Protein AF-A0A2L2XV69-F1 (afdb_monomer_lite)

pLDDT: mean 74.47, std 13.41, range [48.94, 95.75]

Secondary structure (DSSP, 8-state):
-HHHHHHHHHHT--THHHHHHHT--TTSBTTTB-S--TT--S----GGGSPGGG-------GGGS----

InterPro domains:
  IPR001506 Peptidase M12A [PS51864] (42-69)
  IPR024079 Metallopeptidase, catalytic domain superfamily [G3DSA:3.40.390.10] (8-69)

Organism: Parasteatoda tepidariorum (NCBI:txid114398)

Sequence (69 aa):
VVILAVLIVTACGDNAEERRLAMQNPDLLEGDIIGIDSTDRNAIPHKANRWPNKKVPYIIEGSLWDKKK

Structure (mmCIF, N/CA/C/O backbone):
data_AF-A0A2L2XV69-F1
#
_entry.id   AF-A0A2L2XV69-F1
#
loop_
_atom_site.group_PDB
_atom_site.id
_atom_site.type_symbol
_atom_site.label_atom_id
_atom_site.label_alt_id
_atom_site.label_comp_id
_atom_site.label_asym_id
_atom_site.label_entity_id
_atom_site.label_seq_id
_atom_site.pdbx_PDB_ins_code
_atom_site.Cartn_x
_atom_site.Cartn_y
_atom_site.Cartn_z
_atom_site.occupancy
_atom_site.B_iso_or_equiv
_atom_site.auth_seq_id
_atom_site.auth_comp_id
_atom_site.auth_asym_id
_atom_site.auth_atom_id
_atom_site.pdbx_PDB_model_num
ATOM 1 N N . VAL A 1 1 ? -4.484 38.320 -31.474 1.00 56.16 1 VAL A N 1
ATOM 2 C CA . VAL A 1 1 ? -4.442 36.852 -31.699 1.00 56.16 1 VAL A CA 1
ATOM 3 C C . VAL A 1 1 ? -3.285 36.198 -30.944 1.00 56.16 1 VAL A C 1
ATOM 5 O O . VAL A 1 1 ? -3.556 35.339 -30.121 1.00 56.16 1 VAL A O 1
ATOM 8 N N . VAL A 1 2 ? -2.034 36.656 -31.105 1.00 53.41 2 VAL A N 1
ATOM 9 C CA . VAL A 1 2 ? -0.861 36.107 -30.378 1.00 53.41 2 VAL A CA 1
ATOM 10 C C . VAL A 1 2 ? -0.978 36.245 -28.852 1.00 53.41 2 VAL A C 1
ATOM 12 O O . VAL A 1 2 ? -0.726 35.293 -28.126 1.00 53.41 2 VAL A O 1
ATOM 15 N N . ILE A 1 3 ? -1.451 37.397 -28.364 1.00 57.25 3 ILE A N 1
ATOM 16 C CA . ILE A 1 3 ? -1.597 37.668 -26.920 1.00 57.25 3 ILE A CA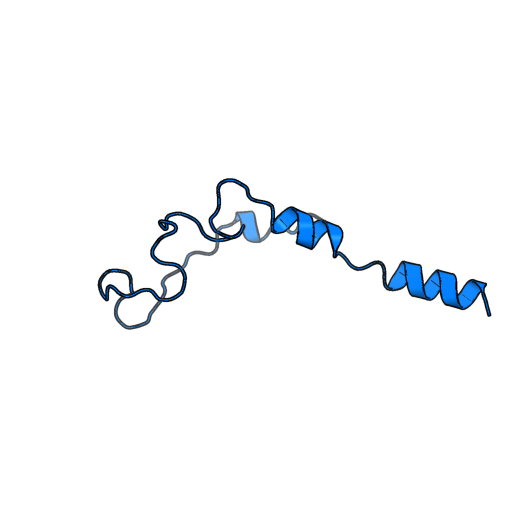 1
ATOM 17 C C . ILE A 1 3 ? -2.612 36.718 -26.256 1.00 57.25 3 ILE A C 1
ATOM 19 O O . ILE A 1 3 ? -2.399 36.274 -25.134 1.00 57.25 3 ILE A O 1
ATOM 23 N N . LEU A 1 4 ? -3.684 36.348 -26.967 1.00 53.16 4 LEU A N 1
ATOM 24 C CA . LEU A 1 4 ? -4.693 35.414 -26.458 1.00 53.16 4 LEU A CA 1
ATOM 25 C C . LEU A 1 4 ? -4.135 33.985 -26.360 1.00 53.16 4 LEU A C 1
ATOM 27 O O . LEU A 1 4 ? -4.399 33.297 -25.383 1.00 53.16 4 LEU A O 1
ATOM 31 N N . ALA A 1 5 ? -3.319 33.563 -27.332 1.00 56.22 5 ALA A N 1
ATOM 32 C CA . ALA A 1 5 ? -2.671 32.252 -27.312 1.00 56.22 5 ALA A CA 1
ATOM 33 C C . ALA A 1 5 ? -1.663 32.117 -26.156 1.00 56.22 5 ALA A C 1
ATOM 35 O O . ALA A 1 5 ? -1.625 31.079 -25.504 1.00 56.22 5 ALA A O 1
ATOM 36 N N . VAL A 1 6 ? -0.903 33.176 -25.848 1.00 58.53 6 VAL A N 1
ATOM 37 C CA . VAL A 1 6 ? 0.039 33.194 -24.711 1.00 58.53 6 VAL A CA 1
ATOM 38 C C . VAL A 1 6 ? -0.696 33.078 -23.370 1.00 58.53 6 VAL A C 1
ATOM 40 O O . VAL A 1 6 ? -0.282 32.300 -22.517 1.00 58.53 6 VAL A O 1
ATOM 43 N N . LEU A 1 7 ? -1.823 33.779 -23.201 1.00 54.97 7 LEU A N 1
ATOM 44 C CA . LEU A 1 7 ? -2.630 33.701 -21.976 1.00 54.97 7 LEU A CA 1
ATOM 45 C C . LEU A 1 7 ? -3.263 32.316 -21.766 1.00 54.97 7 LEU A C 1
ATOM 47 O O . LEU A 1 7 ? -3.320 31.844 -20.634 1.00 54.97 7 LEU A O 1
ATOM 51 N N . ILE A 1 8 ? -3.695 31.647 -22.843 1.00 56.19 8 ILE A N 1
ATOM 52 C CA . ILE A 1 8 ? -4.230 30.277 -22.776 1.00 56.19 8 ILE A CA 1
ATOM 53 C C . ILE A 1 8 ? -3.129 29.287 -22.372 1.00 56.19 8 ILE A C 1
ATOM 55 O O . ILE A 1 8 ? -3.356 28.462 -21.496 1.00 56.19 8 ILE A O 1
ATOM 59 N N . VAL A 1 9 ? -1.919 29.400 -22.933 1.00 56.94 9 VAL A N 1
ATOM 60 C CA . VAL A 1 9 ? -0.784 28.524 -22.580 1.00 56.94 9 VAL A CA 1
ATOM 61 C C . VAL A 1 9 ? -0.367 28.687 -21.114 1.00 56.94 9 VAL A C 1
ATOM 63 O O . VAL A 1 9 ? -0.063 27.695 -20.461 1.00 56.94 9 VAL A O 1
ATOM 66 N N . THR A 1 10 ? -0.396 29.906 -20.566 1.00 57.00 10 THR A N 1
ATOM 67 C CA . THR A 1 10 ? -0.107 30.139 -19.139 1.00 57.00 10 THR A CA 1
ATOM 68 C C . THR A 1 10 ? -1.224 29.631 -18.220 1.00 57.00 10 THR A C 1
ATOM 70 O O . THR A 1 10 ? -0.929 29.110 -17.149 1.00 57.00 10 THR A O 1
ATOM 73 N N . ALA A 1 11 ? -2.495 29.731 -18.625 1.00 55.41 11 ALA A N 1
ATOM 74 C CA . ALA A 1 11 ? -3.623 29.195 -17.855 1.00 55.41 11 ALA A CA 1
ATOM 75 C C . ALA A 1 11 ? -3.733 27.657 -17.926 1.00 55.41 11 ALA A C 1
ATOM 77 O O . ALA A 1 11 ? -4.302 27.043 -17.028 1.00 55.41 11 ALA A O 1
ATOM 78 N N . CYS A 1 12 ? -3.171 27.046 -18.973 1.00 55.91 12 CYS A N 1
ATOM 79 C CA . CYS A 1 12 ? -3.009 25.600 -19.145 1.00 55.91 12 CYS A CA 1
ATOM 80 C C . CYS A 1 12 ? -1.624 25.103 -18.698 1.00 55.91 12 CYS A C 1
ATOM 82 O O . CYS A 1 12 ? -1.216 24.014 -19.097 1.00 55.91 12 CYS A O 1
ATOM 84 N N . GLY A 1 13 ? -0.883 25.909 -17.923 1.00 54.72 13 GLY A N 1
ATOM 85 C CA . GLY A 1 13 ? 0.372 25.532 -17.276 1.00 54.72 13 GLY A CA 1
ATOM 86 C C . GLY A 1 13 ? 0.112 24.458 -16.231 1.00 54.72 13 GLY A C 1
ATOM 87 O O . GLY A 1 13 ? 0.051 24.735 -15.038 1.00 54.72 13 GLY A O 1
ATOM 88 N N . ASP A 1 14 ? -0.110 23.253 -16.738 1.00 61.38 14 ASP A N 1
ATOM 89 C CA . ASP A 1 14 ? -0.435 22.052 -16.009 1.00 61.38 14 ASP A CA 1
ATOM 90 C C . ASP A 1 14 ? 0.649 21.756 -14.980 1.00 61.38 14 ASP A C 1
ATOM 92 O O . ASP A 1 14 ? 1.852 21.839 -15.239 1.00 61.38 14 ASP A O 1
ATOM 96 N N . ASN A 1 15 ? 0.186 21.283 -13.833 1.00 64.94 15 ASN A N 1
ATOM 97 C CA . ASN A 1 15 ? 0.915 20.777 -12.673 1.00 64.94 15 ASN A CA 1
ATOM 98 C C . ASN A 1 15 ? 1.745 19.512 -13.020 1.00 64.94 15 ASN A C 1
ATOM 100 O O . ASN A 1 15 ? 1.999 18.656 -12.176 1.00 64.94 15 ASN A O 1
ATOM 104 N N . ALA A 1 16 ? 2.094 19.323 -14.293 1.00 67.62 16 ALA A N 1
ATOM 105 C CA . ALA A 1 16 ? 2.750 18.162 -14.862 1.00 67.62 16 ALA A CA 1
ATOM 106 C C . ALA A 1 16 ? 4.134 17.940 -14.251 1.00 67.62 16 ALA A C 1
ATOM 108 O O . ALA A 1 16 ? 4.481 16.796 -13.977 1.00 67.62 16 ALA A O 1
ATOM 109 N N . GLU A 1 17 ? 4.888 19.006 -13.973 1.00 74.00 17 GLU A N 1
ATOM 110 C CA . GLU A 1 17 ? 6.203 18.879 -13.339 1.00 74.00 17 GLU A CA 1
ATOM 111 C C . GLU A 1 17 ? 6.090 18.455 -11.870 1.00 74.00 17 GLU A C 1
ATOM 113 O O . GLU A 1 17 ? 6.802 17.554 -11.441 1.00 74.00 17 GLU A O 1
ATOM 118 N N . GLU A 1 18 ? 5.135 19.004 -11.115 1.00 68.56 18 GLU A N 1
ATOM 119 C CA . GLU A 1 18 ? 4.867 18.554 -9.741 1.00 68.56 18 GLU A CA 1
ATOM 120 C C . GLU A 1 18 ? 4.415 17.092 -9.706 1.00 68.56 18 GLU A C 1
ATOM 122 O O . GLU A 1 18 ? 4.896 16.314 -8.885 1.00 68.56 18 GLU A O 1
ATOM 127 N N . ARG A 1 19 ? 3.546 16.679 -10.638 1.00 67.31 19 ARG A N 1
ATOM 128 C CA . ARG A 1 19 ? 3.123 15.275 -10.783 1.00 67.31 19 ARG A CA 1
ATOM 129 C C . ARG A 1 19 ? 4.300 14.372 -11.154 1.00 67.31 19 ARG A C 1
ATOM 131 O O . ARG A 1 19 ? 4.415 13.276 -10.616 1.00 67.31 19 ARG A O 1
ATOM 138 N N . ARG A 1 20 ? 5.199 14.838 -12.027 1.00 71.44 20 ARG A N 1
ATOM 139 C CA . ARG A 1 20 ? 6.416 14.117 -12.430 1.00 71.44 20 ARG A CA 1
ATOM 140 C C . ARG A 1 20 ? 7.399 13.964 -11.272 1.00 71.44 20 ARG A C 1
ATOM 142 O O . ARG A 1 20 ? 8.049 12.927 -11.179 1.00 71.44 20 ARG A O 1
ATOM 149 N N . LEU A 1 21 ? 7.527 14.975 -10.415 1.00 72.69 21 LEU A N 1
ATOM 150 C CA . LEU A 1 21 ? 8.366 14.929 -9.215 1.00 72.69 21 LEU A CA 1
ATOM 151 C C . LEU A 1 21 ? 7.741 14.054 -8.123 1.00 72.69 21 LEU A C 1
ATOM 153 O O . LEU A 1 21 ? 8.454 13.288 -7.489 1.00 72.69 21 LEU A O 1
ATOM 157 N N . ALA A 1 22 ? 6.416 14.089 -7.955 1.00 65.94 22 ALA A N 1
ATOM 158 C CA . ALA A 1 22 ? 5.703 13.233 -7.005 1.00 65.94 22 ALA A CA 1
ATOM 159 C C . ALA A 1 22 ? 5.823 11.732 -7.333 1.00 65.94 22 ALA A C 1
ATOM 161 O O . ALA A 1 22 ? 5.726 10.905 -6.433 1.00 65.94 22 ALA A O 1
ATOM 162 N N . MET A 1 23 ? 6.064 11.385 -8.603 1.00 68.69 23 MET A N 1
ATOM 163 C CA . MET A 1 23 ? 6.355 10.016 -9.053 1.00 68.69 23 MET A CA 1
ATOM 164 C C . MET A 1 23 ? 7.833 9.612 -8.893 1.00 68.69 23 MET A C 1
ATOM 166 O O . MET A 1 23 ? 8.194 8.480 -9.199 1.00 68.69 23 MET A O 1
ATOM 170 N N . GLN A 1 24 ? 8.709 10.513 -8.441 1.00 74.50 24 GLN A N 1
ATOM 171 C CA . GLN A 1 24 ? 10.133 10.241 -8.215 1.00 74.50 24 GLN A CA 1
ATOM 172 C C . GLN A 1 24 ? 10.407 9.989 -6.731 1.00 74.50 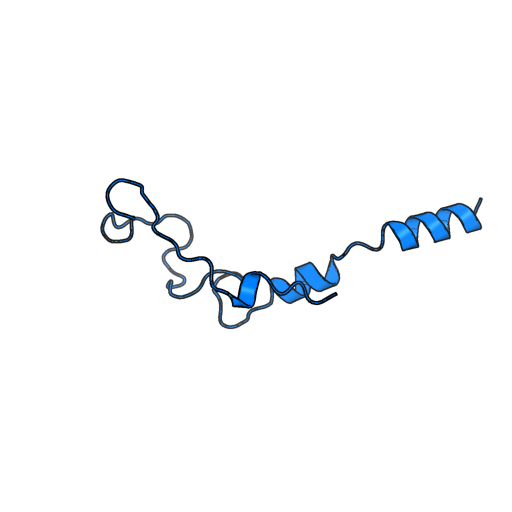24 GLN A C 1
ATOM 174 O O . GLN A 1 24 ? 11.249 10.659 -6.141 1.00 74.50 24 GLN A O 1
ATOM 179 N N . ASN A 1 25 ? 9.713 9.029 -6.120 1.00 81.94 25 ASN A N 1
ATOM 180 C CA . ASN A 1 25 ? 10.122 8.506 -4.816 1.00 81.94 25 ASN A CA 1
ATOM 181 C C . ASN A 1 25 ? 11.075 7.325 -5.078 1.00 81.94 25 ASN A C 1
ATOM 183 O O . ASN A 1 25 ? 10.602 6.233 -5.398 1.00 81.94 25 ASN A O 1
ATOM 187 N N . PRO A 1 26 ? 12.410 7.533 -5.068 1.00 72.62 26 PRO A N 1
ATOM 188 C CA . PRO A 1 26 ? 13.378 6.549 -5.568 1.00 72.62 26 PRO A CA 1
ATOM 189 C C . PRO A 1 26 ? 13.483 5.295 -4.691 1.00 72.62 26 PRO A C 1
ATOM 191 O O . PRO A 1 26 ? 14.055 4.291 -5.109 1.00 72.62 26 PRO A O 1
ATOM 194 N N . ASP A 1 27 ? 12.965 5.369 -3.472 1.00 81.62 27 ASP A N 1
ATOM 195 C CA . ASP A 1 27 ? 12.854 4.289 -2.500 1.00 81.62 27 ASP A CA 1
ATOM 196 C C . ASP A 1 27 ? 11.566 3.466 -2.661 1.00 81.62 27 ASP A C 1
ATOM 198 O O . ASP A 1 27 ? 11.445 2.401 -2.051 1.00 81.62 27 ASP A O 1
ATOM 202 N N . LEU A 1 28 ? 10.622 3.928 -3.488 1.00 83.88 28 LEU A N 1
ATOM 203 C CA . LEU A 1 28 ? 9.354 3.257 -3.746 1.00 83.88 28 LEU A CA 1
ATOM 204 C C . LEU A 1 28 ? 9.375 2.500 -5.075 1.00 83.88 28 LEU A C 1
ATOM 206 O O . LEU A 1 28 ? 9.909 2.954 -6.090 1.00 83.88 28 LEU A O 1
ATOM 210 N N . LEU A 1 29 ? 8.734 1.335 -5.084 1.00 82.62 29 LEU A N 1
ATOM 211 C CA . LEU A 1 29 ? 8.517 0.557 -6.294 1.00 82.62 29 LEU A CA 1
ATOM 212 C C . LEU A 1 29 ? 7.585 1.336 -7.232 1.00 82.62 29 LEU A C 1
ATOM 214 O O . LEU A 1 29 ? 6.534 1.808 -6.809 1.00 82.62 29 LEU A O 1
ATOM 218 N N . GLU A 1 30 ? 8.002 1.493 -8.491 1.00 81.88 30 GLU A N 1
ATOM 219 C CA . GLU A 1 30 ? 7.298 2.276 -9.529 1.00 81.88 30 GLU A CA 1
ATOM 220 C C . GLU A 1 30 ? 6.987 3.738 -9.140 1.00 81.88 30 GLU A C 1
ATOM 222 O O . GLU A 1 30 ? 6.281 4.439 -9.861 1.00 81.88 30 GLU A O 1
ATOM 227 N N . GLY A 1 31 ? 7.603 4.231 -8.059 1.00 84.25 31 GLY A N 1
ATOM 228 C CA . GLY A 1 31 ? 7.484 5.603 -7.577 1.00 84.25 31 GLY A CA 1
ATOM 229 C C . GLY A 1 31 ? 6.382 5.841 -6.541 1.00 84.25 31 GLY A C 1
ATOM 230 O O . GLY A 1 31 ? 6.371 6.917 -5.945 1.00 84.25 31 GLY A O 1
ATOM 231 N N . ASP A 1 32 ? 5.487 4.882 -6.279 1.00 82.06 32 ASP A N 1
ATOM 232 C CA . ASP A 1 32 ? 4.335 5.074 -5.377 1.00 82.06 32 ASP A CA 1
ATOM 233 C C . ASP A 1 32 ? 3.946 3.852 -4.513 1.00 82.06 32 ASP A C 1
ATOM 235 O O . ASP A 1 32 ? 3.016 3.947 -3.707 1.00 82.06 32 ASP A O 1
ATOM 239 N N . ILE A 1 33 ? 4.669 2.727 -4.600 1.00 83.56 33 ILE A N 1
ATOM 240 C CA . ILE A 1 33 ? 4.387 1.505 -3.827 1.00 83.56 33 ILE A CA 1
ATOM 241 C C . ILE A 1 33 ? 5.506 1.225 -2.811 1.00 83.56 33 ILE A C 1
ATOM 243 O O . ILE A 1 33 ? 6.667 1.042 -3.171 1.00 83.56 33 ILE A O 1
ATOM 247 N N . ILE A 1 34 ? 5.153 1.118 -1.525 1.00 86.94 34 ILE A N 1
ATOM 248 C CA . ILE A 1 34 ? 6.079 0.769 -0.434 1.00 86.94 34 ILE A CA 1
ATOM 249 C C . ILE A 1 34 ? 5.899 -0.681 0.035 1.00 86.94 34 ILE A C 1
ATOM 251 O O . ILE A 1 34 ? 4.784 -1.198 0.082 1.00 86.94 34 ILE A O 1
ATOM 255 N N . GLY A 1 35 ? 6.995 -1.323 0.455 1.00 81.12 35 GLY A N 1
ATOM 256 C CA . GLY A 1 35 ? 6.952 -2.584 1.209 1.00 81.12 35 GLY A CA 1
ATOM 257 C C . GLY A 1 35 ? 6.648 -3.841 0.388 1.00 81.12 35 GLY A C 1
ATOM 258 O O . GLY A 1 35 ? 6.226 -4.844 0.962 1.00 81.12 35 GLY A O 1
ATOM 259 N N . ILE A 1 36 ? 6.857 -3.799 -0.930 1.00 78.44 36 ILE A N 1
ATOM 260 C CA . ILE A 1 36 ? 6.668 -4.931 -1.850 1.00 78.44 36 ILE A CA 1
ATOM 261 C C . ILE A 1 36 ? 7.977 -5.186 -2.607 1.00 78.44 36 ILE A C 1
ATOM 263 O O . ILE A 1 36 ? 8.668 -4.243 -2.989 1.00 78.44 36 ILE A O 1
ATOM 267 N N . ASP A 1 37 ? 8.325 -6.459 -2.811 1.00 73.94 37 ASP A N 1
ATOM 268 C CA . ASP A 1 37 ? 9.457 -6.845 -3.657 1.00 73.94 37 ASP A CA 1
ATOM 269 C C . ASP A 1 37 ? 9.094 -6.727 -5.148 1.00 73.94 37 ASP A C 1
ATOM 271 O O . ASP A 1 37 ? 7.974 -7.009 -5.575 1.00 73.94 37 ASP A O 1
ATOM 275 N N . SER A 1 38 ? 10.077 -6.356 -5.963 1.00 68.94 38 SER A N 1
ATOM 276 C CA . SER A 1 38 ? 9.983 -6.153 -7.414 1.00 68.94 38 SER A CA 1
ATOM 277 C C . SER A 1 38 ? 9.472 -7.362 -8.215 1.00 68.94 38 SER A C 1
ATOM 279 O O . SER A 1 38 ? 9.167 -7.227 -9.401 1.00 68.94 38 SER A O 1
ATOM 281 N N . THR A 1 39 ? 9.369 -8.535 -7.591 1.00 70.19 39 THR A N 1
ATOM 282 C CA . THR A 1 39 ? 8.885 -9.778 -8.197 1.00 70.19 39 THR A CA 1
ATOM 283 C C . THR A 1 39 ? 7.355 -9.895 -8.251 1.00 70.19 39 THR A C 1
ATOM 285 O O . THR A 1 39 ? 6.849 -10.684 -9.050 1.00 70.19 39 THR A O 1
ATOM 288 N N . ASP A 1 40 ? 6.606 -9.091 -7.485 1.00 65.06 40 ASP A N 1
ATOM 289 C CA . ASP A 1 40 ? 5.156 -9.261 -7.274 1.00 65.06 40 ASP A CA 1
ATOM 290 C C . ASP A 1 40 ? 4.347 -8.054 -7.797 1.00 65.06 40 ASP A C 1
ATOM 292 O O . ASP A 1 40 ? 3.654 -7.349 -7.066 1.00 65.06 40 ASP A O 1
ATOM 296 N N . ARG A 1 41 ? 4.508 -7.745 -9.092 1.00 63.84 41 ARG A N 1
ATOM 297 C CA . ARG A 1 41 ? 4.209 -6.399 -9.623 1.00 63.84 41 ARG A CA 1
ATOM 298 C C . ARG A 1 41 ? 2.731 -6.052 -9.823 1.00 63.84 41 ARG A C 1
ATOM 300 O O . ARG A 1 41 ? 2.400 -4.875 -9.821 1.00 63.84 41 ARG A O 1
ATOM 307 N N . ASN A 1 42 ? 1.828 -7.024 -9.995 1.00 68.56 42 ASN A N 1
ATOM 308 C CA . ASN A 1 42 ? 0.503 -6.710 -10.566 1.00 68.56 42 ASN A CA 1
ATOM 309 C C . ASN A 1 42 ? -0.709 -7.321 -9.838 1.00 68.56 42 ASN A C 1
ATOM 311 O O . ASN A 1 42 ? -1.844 -6.935 -10.121 1.00 68.56 42 ASN A O 1
ATOM 315 N N . ALA A 1 43 ? -0.526 -8.272 -8.921 1.00 71.06 43 ALA A N 1
ATOM 316 C CA . ALA A 1 43 ? -1.635 -8.874 -8.182 1.00 71.06 43 ALA A CA 1
ATOM 317 C C . ALA A 1 4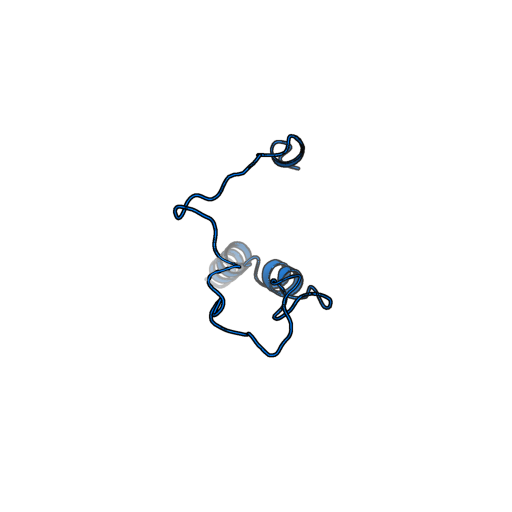3 ? -1.174 -9.281 -6.791 1.00 71.06 43 ALA A C 1
ATOM 319 O O . ALA A 1 43 ? -0.107 -9.850 -6.680 1.00 71.06 43 ALA A O 1
ATOM 320 N N . ILE A 1 44 ? -2.003 -9.072 -5.760 1.00 73.00 44 ILE A N 1
ATOM 321 C CA . ILE A 1 44 ? -1.768 -9.638 -4.423 1.00 73.00 44 ILE A CA 1
ATOM 322 C C . ILE A 1 44 ? -2.162 -11.126 -4.472 1.00 73.00 44 ILE A C 1
ATOM 324 O O . ILE A 1 44 ? -3.364 -11.450 -4.360 1.00 73.00 44 ILE A O 1
ATOM 328 N N . PRO A 1 45 ? -1.203 -12.053 -4.667 1.00 73.44 45 PRO A N 1
ATOM 329 C CA . PRO A 1 45 ? -1.534 -13.438 -4.978 1.00 73.44 45 PRO A CA 1
ATOM 330 C C . PRO A 1 45 ? -1.919 -14.192 -3.703 1.00 73.44 45 PRO A C 1
ATOM 332 O O . PRO A 1 45 ? -2.838 -15.017 -3.693 1.00 73.44 45 PRO A O 1
ATOM 335 N N . HIS A 1 46 ? -1.281 -13.842 -2.588 1.00 80.12 46 HIS A N 1
ATOM 336 C CA . HIS A 1 46 ? -1.508 -14.453 -1.292 1.00 80.12 46 HIS A CA 1
ATOM 337 C C . HIS A 1 46 ? -2.745 -13.867 -0.609 1.00 80.12 46 HIS A C 1
ATOM 339 O O . HIS A 1 46 ? -2.814 -12.683 -0.286 1.00 80.12 46 HIS A O 1
ATOM 345 N N . LYS A 1 47 ? -3.728 -14.729 -0.317 1.00 83.69 47 LYS A N 1
ATOM 346 C CA . LYS A 1 47 ? -4.952 -14.345 0.411 1.00 83.69 47 LYS A CA 1
ATOM 347 C C . LYS A 1 47 ? -4.666 -13.739 1.791 1.00 83.69 47 LYS A C 1
ATOM 349 O O . LYS A 1 47 ? -5.477 -12.950 2.258 1.00 83.69 47 LYS A O 1
ATOM 354 N N . ALA A 1 48 ? -3.535 -14.089 2.407 1.00 85.81 48 ALA A N 1
ATOM 355 C CA . ALA A 1 48 ? -3.092 -13.550 3.692 1.00 85.81 48 ALA A CA 1
ATOM 356 C C . ALA A 1 48 ? -2.826 -12.034 3.656 1.00 85.81 48 ALA A C 1
ATOM 358 O O . ALA A 1 48 ? -3.004 -11.365 4.665 1.00 85.81 48 ALA A O 1
ATOM 359 N N . ASN A 1 49 ? -2.487 -11.484 2.488 1.00 86.44 49 ASN A N 1
ATOM 360 C CA . ASN A 1 49 ? -2.203 -10.058 2.307 1.00 86.44 49 ASN A CA 1
ATOM 361 C C . ASN A 1 49 ? -3.472 -9.246 1.976 1.00 86.44 49 ASN A C 1
ATOM 363 O O . ASN A 1 49 ? -3.391 -8.081 1.598 1.00 86.44 49 ASN A O 1
ATOM 367 N N . ARG A 1 50 ? -4.664 -9.858 2.059 1.00 89.12 50 ARG A N 1
ATOM 368 C CA . ARG A 1 50 ? -5.948 -9.199 1.786 1.00 89.12 50 ARG A CA 1
ATOM 369 C C . ARG A 1 50 ? -6.644 -8.832 3.087 1.00 89.12 50 ARG A C 1
ATOM 371 O O . ARG A 1 50 ? -6.661 -9.612 4.035 1.00 89.12 50 ARG A O 1
ATOM 378 N N . TRP A 1 51 ? -7.322 -7.690 3.086 1.00 90.94 51 TRP A N 1
ATOM 379 C CA . TRP A 1 51 ? -8.140 -7.271 4.217 1.00 90.94 51 TRP A CA 1
ATOM 380 C C . TRP A 1 51 ? -9.262 -8.278 4.526 1.00 90.94 51 TRP A C 1
ATOM 382 O O . TRP A 1 51 ? -9.985 -8.703 3.609 1.00 90.94 51 TRP A O 1
ATOM 392 N N . PRO A 1 52 ? -9.461 -8.645 5.805 1.00 92.50 52 PRO A N 1
ATOM 393 C CA . PRO A 1 52 ? -10.514 -9.568 6.193 1.00 92.50 52 PRO A CA 1
ATOM 394 C C . PRO A 1 52 ? -11.887 -8.966 5.890 1.00 92.50 52 PRO A C 1
ATOM 396 O O . PRO A 1 52 ? -12.111 -7.760 5.991 1.00 92.50 52 PRO A O 1
ATOM 399 N N . ASN A 1 53 ? -12.832 -9.821 5.500 1.00 94.06 53 ASN A N 1
ATOM 400 C CA . ASN A 1 53 ? -14.212 -9.428 5.193 1.00 94.06 53 ASN A CA 1
ATOM 401 C C . ASN A 1 53 ? -14.351 -8.324 4.127 1.00 94.06 53 ASN A C 1
ATOM 403 O O . ASN A 1 53 ? -15.417 -7.718 4.031 1.00 94.06 53 ASN A O 1
ATOM 407 N N . LYS A 1 54 ? -13.307 -8.070 3.319 1.00 91.31 54 LYS A N 1
ATOM 408 C CA . LYS A 1 54 ? -13.276 -6.996 2.309 1.00 91.31 54 LYS A CA 1
ATOM 409 C C . LYS A 1 54 ? -13.518 -5.600 2.910 1.00 91.31 54 LYS A C 1
ATOM 411 O O . LYS A 1 54 ? -14.030 -4.719 2.224 1.00 91.31 54 LYS A O 1
ATOM 416 N N . LYS A 1 55 ? -13.191 -5.406 4.192 1.00 95.25 55 LYS A N 1
ATOM 417 C CA . LYS A 1 55 ? -13.351 -4.130 4.901 1.00 95.25 55 LYS A CA 1
ATOM 418 C C . LYS A 1 55 ? -11.983 -3.560 5.245 1.00 95.25 55 LYS A C 1
ATOM 420 O O . LYS A 1 55 ? -11.179 -4.248 5.864 1.00 95.25 55 LYS A O 1
ATOM 425 N N . VAL A 1 56 ? -11.754 -2.305 4.866 1.00 94.88 56 VAL A N 1
ATOM 426 C CA . VAL A 1 56 ? -10.514 -1.577 5.156 1.00 94.88 56 VAL A CA 1
ATOM 427 C C . VAL A 1 56 ? -10.780 -0.614 6.317 1.00 94.88 56 VAL A C 1
ATOM 429 O O . VAL A 1 56 ? -11.485 0.377 6.117 1.00 94.88 56 VAL A O 1
ATOM 432 N N . PRO A 1 57 ? -10.301 -0.903 7.538 1.00 95.62 57 PRO A N 1
ATOM 433 C CA . PRO A 1 57 ? -10.362 0.052 8.637 1.00 95.62 57 PRO A CA 1
ATOM 434 C C . PRO A 1 57 ? -9.353 1.183 8.401 1.00 95.62 57 PRO A C 1
ATOM 436 O O . PRO A 1 57 ? -8.251 0.941 7.914 1.00 95.62 57 PRO A O 1
ATOM 439 N N . TYR A 1 58 ? -9.721 2.412 8.754 1.00 93.69 58 TYR A N 1
ATOM 440 C CA . TYR A 1 58 ? -8.856 3.581 8.609 1.00 93.69 58 TYR A CA 1
ATOM 441 C C . TYR A 1 58 ? -9.079 4.578 9.751 1.00 93.69 58 TYR A C 1
ATOM 443 O O . TYR A 1 58 ? -10.125 4.573 10.401 1.00 93.69 58 TYR A O 1
ATOM 451 N N . ILE A 1 59 ? -8.088 5.441 9.970 1.00 95.75 59 ILE A N 1
ATOM 452 C CA . ILE A 1 59 ? -8.142 6.599 10.868 1.00 95.75 59 ILE A CA 1
ATOM 453 C C . ILE A 1 59 ? -7.712 7.807 10.036 1.00 95.75 59 ILE A C 1
ATOM 455 O O . ILE A 1 59 ? -6.740 7.720 9.288 1.00 95.75 59 ILE A O 1
ATOM 459 N N . ILE A 1 60 ? -8.452 8.914 10.125 1.00 92.25 60 ILE A N 1
ATOM 460 C CA . ILE A 1 60 ? -8.036 10.174 9.501 1.00 92.25 60 ILE A CA 1
ATOM 461 C C . ILE A 1 60 ? -7.257 10.962 10.544 1.00 92.25 60 ILE A C 1
ATOM 463 O O . ILE A 1 60 ? -7.839 11.479 11.497 1.00 92.25 60 ILE A O 1
ATOM 467 N N . GLU A 1 61 ? -5.945 11.035 10.356 1.00 92.88 61 GLU A N 1
ATOM 468 C CA . GLU A 1 61 ? -5.057 11.789 11.234 1.00 92.88 61 GLU A CA 1
ATOM 469 C C . GLU A 1 61 ? -5.374 13.290 11.222 1.00 92.88 61 GLU A C 1
ATOM 471 O O . GLU A 1 61 ? -5.720 13.870 10.189 1.00 92.88 61 GLU A O 1
ATOM 476 N N . GLY A 1 62 ? -5.222 13.930 12.385 1.00 90.19 62 GLY A N 1
ATOM 477 C CA . GLY A 1 62 ? -5.512 15.355 12.591 1.00 90.19 62 GLY A CA 1
ATOM 478 C C . GLY A 1 62 ? -4.750 16.282 11.634 1.00 90.19 62 GLY A C 1
ATOM 479 O O . GLY A 1 62 ? -5.276 17.291 11.172 1.00 90.19 62 GLY A O 1
ATOM 480 N N . SER A 1 63 ? -3.526 15.894 11.278 1.00 88.19 63 SER A N 1
ATOM 481 C CA . SER A 1 63 ? -2.636 16.638 10.382 1.00 88.19 63 SER A CA 1
ATOM 482 C C . SER A 1 63 ? -3.149 16.760 8.945 1.00 88.19 63 SER A C 1
ATOM 484 O O . SER A 1 63 ? -2.718 17.659 8.227 1.00 88.19 63 SER A O 1
ATOM 486 N N . LEU A 1 64 ? -4.078 15.898 8.516 1.00 83.94 64 LEU A N 1
ATOM 487 C CA . LEU 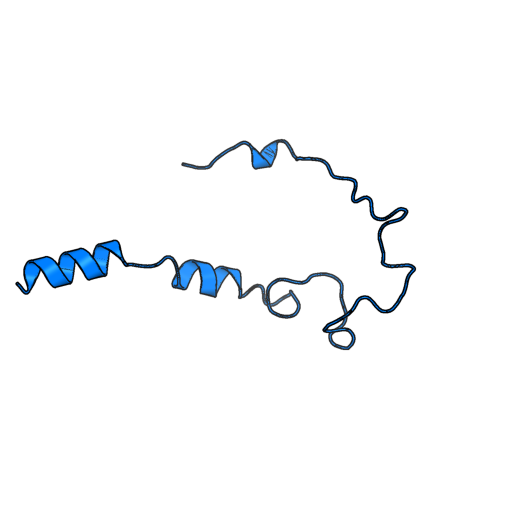A 1 64 ? -4.659 15.938 7.168 1.00 83.94 64 LEU A CA 1
ATOM 488 C C . LEU A 1 64 ? -5.706 17.048 6.995 1.00 83.94 64 LEU A C 1
ATOM 490 O O . LEU A 1 64 ? -6.116 17.337 5.870 1.00 83.94 64 LEU A O 1
ATOM 494 N N . TRP A 1 65 ? -6.148 17.672 8.088 1.00 81.62 65 TRP A N 1
ATOM 495 C CA . TRP A 1 65 ? -7.163 18.727 8.059 1.00 81.62 65 TRP A CA 1
ATOM 496 C C . TRP A 1 65 ? -6.572 20.128 7.870 1.00 81.62 65 TRP A C 1
ATOM 498 O O . TRP A 1 65 ? -7.275 21.027 7.398 1.00 81.62 65 TRP A O 1
ATOM 508 N N . ASP A 1 66 ? -5.279 20.305 8.147 1.00 77.88 66 ASP A N 1
ATOM 509 C CA . ASP A 1 66 ? -4.572 21.560 7.907 1.00 77.88 66 ASP A CA 1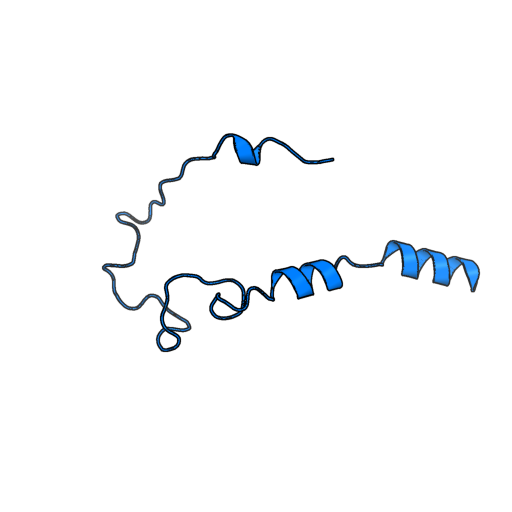
ATOM 510 C C . ASP A 1 66 ? -4.236 21.696 6.419 1.00 77.88 66 ASP A C 1
ATOM 512 O O . ASP A 1 66 ? -3.169 21.310 5.936 1.00 77.88 66 ASP A O 1
ATOM 516 N N . LYS A 1 67 ? -5.161 22.288 5.657 1.00 64.19 67 LYS A N 1
ATOM 517 C CA . LYS A 1 67 ? -4.855 22.771 4.307 1.00 64.19 67 LYS A CA 1
ATOM 518 C C . LYS A 1 67 ? -3.819 23.887 4.422 1.00 64.19 67 LYS A C 1
ATOM 520 O O . LYS A 1 67 ? -4.176 25.024 4.733 1.00 64.19 67 LYS A O 1
ATOM 525 N N . LYS A 1 68 ? -2.547 23.589 4.141 1.00 57.16 68 LYS A N 1
ATOM 526 C CA . LYS A 1 68 ? -1.582 24.641 3.802 1.00 57.16 68 LYS A CA 1
ATOM 527 C C . LYS A 1 68 ? -2.141 25.404 2.595 1.00 57.16 68 LYS A C 1
ATOM 529 O O . LYS A 1 68 ? -2.361 24.809 1.543 1.00 57.16 68 LYS A O 1
ATOM 534 N N . LYS A 1 69 ? -2.480 26.674 2.827 1.00 48.94 69 LYS A N 1
ATOM 535 C CA . LYS A 1 69 ? -2.827 27.656 1.795 1.00 48.94 69 LYS A CA 1
ATOM 536 C C . LYS A 1 69 ? -1.606 28.012 0.966 1.00 48.94 69 LYS A C 1
ATOM 538 O O . LYS A 1 69 ? -0.504 28.028 1.559 1.00 48.94 69 LYS A O 1
#

Foldseek 3Di:
DVVVVVVVVVVPVDCVVVVVVCQPPVQADSSPHPDDDP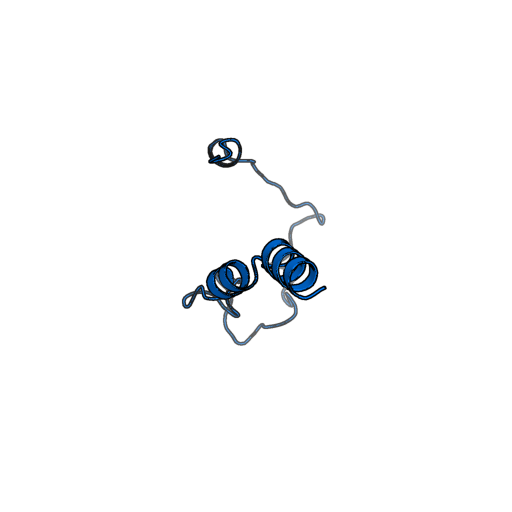VPPDDPPDPVPADPPNDDDDDDDPVVPDPPD

Radius of gyration: 20.13 Å; chains: 1; bounding box: 28×52×44 Å